Protein AF-S4NHV1-F1 (afdb_monomer_lite)

Structure (mmCIF, N/CA/C/O backbone):
data_AF-S4NHV1-F1
#
_entry.id   AF-S4NHV1-F1
#
loop_
_atom_site.group_PDB
_atom_site.id
_atom_site.type_symbol
_atom_site.label_atom_id
_atom_site.label_alt_id
_atom_site.label_comp_id
_atom_site.label_asym_id
_atom_site.label_entity_id
_atom_site.label_seq_id
_atom_site.pdbx_PDB_ins_code
_atom_site.Cartn_x
_atom_site.Cartn_y
_atom_site.Cartn_z
_atom_site.occupancy
_atom_site.B_iso_or_equiv
_atom_site.auth_seq_id
_atom_site.auth_comp_id
_atom_site.auth_asym_id
_atom_site.auth_atom_id
_atom_site.pdbx_PDB_model_num
ATOM 1 N N . MET A 1 1 ? -48.248 -57.411 -3.145 1.00 38.28 1 MET A N 1
ATOM 2 C CA . MET A 1 1 ? -47.298 -58.176 -3.976 1.00 38.28 1 MET A CA 1
ATOM 3 C C . MET A 1 1 ? -46.089 -57.292 -4.211 1.00 38.28 1 MET A C 1
ATOM 5 O O . MET A 1 1 ? -46.263 -56.145 -4.596 1.00 38.28 1 MET A O 1
ATOM 9 N N . ASN A 1 2 ? -44.922 -57.820 -3.848 1.00 31.72 2 ASN A N 1
ATOM 10 C CA . ASN A 1 2 ? -43.577 -57.242 -3.979 1.00 31.72 2 ASN A CA 1
ATOM 11 C C . ASN A 1 2 ? -43.285 -56.948 -5.474 1.00 31.72 2 ASN A C 1
ATOM 13 O O . ASN A 1 2 ? -43.922 -57.569 -6.317 1.00 31.72 2 ASN A O 1
ATOM 17 N N . THR A 1 3 ? -42.419 -56.013 -5.876 1.00 39.22 3 THR A N 1
ATOM 18 C CA . THR A 1 3 ? -40.962 -56.048 -5.656 1.00 39.22 3 THR A CA 1
ATOM 19 C C . THR A 1 3 ? -40.278 -54.693 -5.895 1.00 39.22 3 THR A C 1
ATOM 21 O O . THR A 1 3 ? -40.615 -53.934 -6.797 1.00 39.22 3 THR A O 1
ATOM 24 N N . VAL A 1 4 ? -39.263 -54.465 -5.062 1.00 40.69 4 VAL A N 1
ATOM 25 C CA . VAL A 1 4 ? -38.130 -53.530 -5.174 1.00 40.69 4 VAL A CA 1
ATOM 26 C C . VAL A 1 4 ? -37.226 -53.921 -6.359 1.00 40.69 4 VAL A C 1
ATOM 28 O O . VAL A 1 4 ? -37.230 -55.097 -6.709 1.00 40.69 4 VAL A O 1
ATOM 31 N N . ILE A 1 5 ? -36.441 -52.982 -6.922 1.00 43.72 5 ILE A N 1
ATOM 32 C CA . ILE A 1 5 ? -34.980 -53.104 -7.179 1.00 43.72 5 ILE A CA 1
ATOM 33 C C . ILE A 1 5 ? -34.392 -51.796 -7.769 1.00 43.72 5 ILE A C 1
ATOM 35 O O . ILE A 1 5 ? -34.873 -51.289 -8.775 1.00 43.72 5 ILE A O 1
ATOM 39 N N . GLU A 1 6 ? -33.355 -51.317 -7.060 1.00 35.84 6 GLU A N 1
ATOM 40 C CA . GLU A 1 6 ? -32.142 -50.547 -7.428 1.00 35.84 6 GLU A CA 1
ATOM 41 C C . GLU A 1 6 ? -32.253 -49.275 -8.296 1.00 35.84 6 GLU A C 1
ATOM 43 O O . GLU A 1 6 ? -32.872 -49.238 -9.343 1.00 35.84 6 GLU A O 1
ATOM 48 N N . GLY A 1 7 ? -31.632 -48.145 -7.955 1.00 34.38 7 GLY A N 1
ATOM 49 C CA . GLY A 1 7 ? -30.387 -47.965 -7.214 1.00 34.38 7 GLY A CA 1
ATOM 50 C C . GLY A 1 7 ? -29.330 -47.387 -8.154 1.00 34.38 7 GLY A C 1
ATOM 51 O O . GLY A 1 7 ? -28.473 -48.118 -8.627 1.00 34.38 7 GLY A O 1
ATOM 52 N N . ASN A 1 8 ? -29.373 -46.075 -8.417 1.00 37.31 8 ASN A N 1
ATOM 53 C CA . ASN A 1 8 ? -28.298 -45.395 -9.142 1.00 37.31 8 ASN A CA 1
ATOM 54 C C . ASN A 1 8 ? -27.535 -44.465 -8.189 1.00 37.31 8 ASN A C 1
ATOM 56 O O . ASN A 1 8 ? -27.951 -43.341 -7.909 1.00 37.31 8 ASN A O 1
ATOM 60 N N . LYS A 1 9 ? -26.418 -44.973 -7.659 1.00 45.44 9 LYS A N 1
ATOM 61 C CA . LYS A 1 9 ? -25.354 -44.166 -7.054 1.00 45.44 9 LYS A CA 1
ATOM 62 C C . LYS A 1 9 ? -24.532 -43.577 -8.195 1.00 45.44 9 LYS A C 1
ATOM 64 O O . LYS A 1 9 ? -23.924 -44.327 -8.950 1.00 45.44 9 LYS A O 1
ATOM 69 N N . GLY A 1 10 ? -24.472 -42.255 -8.296 1.00 35.47 10 GLY A N 1
ATOM 70 C CA . GLY A 1 10 ? -23.679 -41.606 -9.332 1.00 35.47 10 GLY A CA 1
ATOM 71 C C . GLY A 1 10 ? -23.304 -40.180 -8.975 1.00 35.47 10 GLY A C 1
ATOM 72 O O . GLY A 1 10 ? -24.066 -39.262 -9.231 1.00 35.47 10 GLY A O 1
ATOM 73 N N . PHE A 1 11 ? -22.093 -40.049 -8.437 1.00 37.56 11 PHE A N 1
ATOM 74 C CA . PHE A 1 11 ? -21.229 -38.871 -8.494 1.00 37.56 11 PHE A CA 1
ATOM 75 C C . PHE A 1 11 ? -21.687 -37.612 -7.757 1.00 37.56 11 PHE A C 1
ATOM 77 O O . PHE A 1 11 ? -22.270 -36.680 -8.304 1.00 37.56 11 PHE A O 1
ATOM 84 N N . GLY A 1 12 ? -21.240 -37.547 -6.501 1.00 38.28 12 GLY A N 1
ATOM 85 C CA . GLY A 1 12 ? -20.911 -36.273 -5.893 1.00 38.28 12 GLY A CA 1
ATOM 86 C C . GLY A 1 12 ? -19.885 -35.542 -6.754 1.00 38.28 12 GLY A C 1
ATOM 87 O O . GLY A 1 12 ? -18.754 -35.993 -6.909 1.00 38.28 12 GLY A O 1
ATOM 88 N N . PHE A 1 13 ? -20.283 -34.384 -7.256 1.00 38.34 13 PHE A N 1
ATOM 89 C CA . PHE A 1 13 ? -19.369 -33.274 -7.422 1.00 38.34 13 PHE A CA 1
ATOM 90 C C . PHE A 1 13 ? -19.754 -32.268 -6.355 1.00 38.34 13 PHE A C 1
ATOM 92 O O . PHE A 1 13 ? -20.680 -31.473 -6.487 1.00 38.34 13 PHE A O 1
ATOM 99 N N . GLN A 1 14 ? -19.043 -32.378 -5.237 1.00 42.28 14 GLN A N 1
ATOM 100 C CA . GLN A 1 14 ? -18.826 -31.263 -4.344 1.00 42.28 14 GLN A CA 1
ATOM 101 C C . GLN A 1 14 ? -18.213 -30.169 -5.223 1.00 42.28 14 GLN A C 1
ATOM 103 O O . GLN A 1 14 ? -17.024 -30.219 -5.534 1.00 42.28 14 GLN A O 1
ATOM 108 N N . SER A 1 15 ? -19.033 -29.229 -5.704 1.00 39.81 15 SER A N 1
ATOM 109 C CA . SER A 1 15 ? -18.543 -27.974 -6.270 1.00 39.81 15 SER A CA 1
ATOM 110 C C . SER A 1 15 ? -17.906 -27.200 -5.126 1.00 39.81 15 SER A C 1
ATOM 112 O O . SER A 1 15 ? -18.496 -26.308 -4.522 1.00 39.81 15 SER A O 1
ATOM 114 N N . GLY A 1 16 ? -16.690 -27.619 -4.782 1.00 34.00 16 GLY A N 1
ATOM 115 C CA . GLY A 1 16 ? -15.742 -26.802 -4.070 1.00 34.00 16 GLY A CA 1
ATOM 116 C C . GLY A 1 16 ? -15.561 -25.524 -4.866 1.00 34.00 16 GLY A C 1
ATOM 117 O O . GLY A 1 16 ? -15.309 -25.578 -6.065 1.00 34.00 16 GLY A O 1
ATOM 118 N N . ALA A 1 17 ? -15.763 -24.405 -4.176 1.00 46.38 17 ALA A N 1
ATOM 119 C CA . ALA A 1 17 ? -15.097 -23.132 -4.397 1.00 46.38 17 ALA A CA 1
ATOM 120 C C . ALA A 1 17 ? -14.526 -22.942 -5.812 1.00 46.38 17 ALA A C 1
ATOM 122 O O . ALA A 1 17 ? -13.315 -23.004 -6.016 1.00 46.38 17 ALA A O 1
ATOM 123 N N . VAL A 1 18 ? -15.394 -22.677 -6.788 1.00 41.12 18 VAL A N 1
ATOM 124 C CA . VAL A 1 18 ? -14.951 -22.089 -8.048 1.00 41.12 18 VAL A CA 1
ATOM 125 C C . VAL A 1 18 ? -15.443 -20.655 -8.084 1.00 41.12 18 VAL A C 1
ATOM 127 O O . VAL A 1 18 ? -16.638 -20.389 -8.146 1.00 41.12 18 VAL A O 1
ATOM 130 N N . ALA A 1 19 ? -14.455 -19.766 -8.063 1.00 39.59 19 ALA A N 1
ATOM 131 C CA . ALA A 1 19 ? -14.526 -18.377 -8.479 1.00 39.59 19 ALA A CA 1
ATOM 132 C C . ALA A 1 19 ? -15.294 -17.412 -7.563 1.00 39.59 19 ALA A C 1
ATOM 134 O O . ALA A 1 19 ? -16.312 -16.847 -7.939 1.00 39.59 19 ALA A O 1
ATOM 135 N N . ASP A 1 20 ? -14.659 -17.052 -6.447 1.00 35.47 20 ASP A N 1
ATOM 136 C CA . ASP A 1 20 ? -14.517 -15.618 -6.164 1.00 35.47 20 ASP A CA 1
ATOM 137 C C . ASP A 1 20 ? -13.120 -15.154 -6.616 1.00 35.47 20 ASP A C 1
ATOM 139 O O . ASP A 1 20 ? -12.272 -14.701 -5.850 1.00 35.47 20 ASP A O 1
ATOM 143 N N . ALA A 1 21 ? -12.829 -15.405 -7.894 1.00 38.38 21 ALA A N 1
ATOM 144 C CA . ALA A 1 21 ? -11.579 -15.050 -8.560 1.00 38.38 21 ALA A CA 1
ATOM 145 C C . ALA A 1 21 ? -11.746 -13.733 -9.331 1.00 38.38 21 ALA A C 1
ATOM 147 O O . ALA A 1 21 ? -11.328 -13.599 -10.478 1.00 38.38 21 ALA A O 1
ATOM 148 N N . SER A 1 22 ? -12.401 -12.756 -8.704 1.00 47.62 22 SER A N 1
ATOM 149 C CA . SER A 1 22 ? -12.465 -11.368 -9.171 1.00 47.62 22 SER A CA 1
ATOM 150 C C . SER A 1 22 ? -12.645 -10.418 -7.986 1.00 47.62 22 SER A C 1
ATOM 152 O O . SER A 1 22 ? -13.433 -9.482 -8.044 1.00 47.62 22 SER A O 1
ATOM 154 N N . GLN A 1 23 ? -11.960 -10.656 -6.863 1.00 47.38 23 GLN A N 1
ATOM 155 C CA . GLN A 1 23 ? -12.071 -9.735 -5.735 1.00 47.38 23 GLN A CA 1
ATOM 156 C C . GLN A 1 23 ? -11.107 -8.566 -5.919 1.00 47.38 23 GLN A C 1
ATOM 158 O O . GLN A 1 23 ? -10.066 -8.503 -5.263 1.00 47.38 23 GLN A O 1
ATOM 163 N N . ASP A 1 24 ? -11.492 -7.607 -6.761 1.00 53.47 24 ASP A N 1
ATOM 164 C CA . ASP A 1 24 ? -11.094 -6.215 -6.563 1.00 53.47 24 ASP A CA 1
ATOM 165 C C . ASP A 1 24 ? -11.592 -5.799 -5.171 1.00 53.47 24 ASP A C 1
ATOM 167 O O . ASP A 1 24 ? -12.705 -5.304 -4.981 1.00 53.47 24 ASP A O 1
ATOM 171 N N . LYS A 1 25 ? -10.792 -6.095 -4.139 1.00 75.06 25 LYS A N 1
ATOM 172 C CA . LYS A 1 25 ? -11.117 -5.730 -2.761 1.00 75.06 25 LYS A CA 1
ATOM 173 C C . LYS A 1 25 ? -10.853 -4.248 -2.618 1.00 75.06 25 LYS A C 1
ATOM 175 O O . LYS A 1 25 ? -9.715 -3.807 -2.460 1.00 75.06 25 LYS A O 1
ATOM 180 N N . LEU A 1 26 ? -11.936 -3.497 -2.703 1.00 89.06 26 LEU A N 1
ATOM 181 C CA . LEU A 1 26 ? -11.971 -2.070 -2.467 1.00 89.06 26 LEU A CA 1
ATOM 182 C C . LEU A 1 26 ? -12.196 -1.841 -0.970 1.00 89.06 26 LEU A C 1
ATOM 184 O O . LEU A 1 26 ? -13.226 -2.221 -0.416 1.00 89.06 26 LEU A O 1
ATOM 188 N N . TYR A 1 27 ? -11.230 -1.218 -0.309 1.00 93.38 27 TYR A N 1
ATOM 189 C CA . TYR A 1 27 ? -11.288 -0.903 1.114 1.00 93.38 27 TYR A CA 1
ATOM 190 C C . TYR A 1 27 ? -11.535 0.585 1.318 1.00 93.38 27 TYR A C 1
ATOM 192 O O . TYR A 1 27 ? -10.907 1.417 0.668 1.00 93.38 27 TYR A O 1
ATOM 200 N N . ARG A 1 28 ? -12.415 0.946 2.250 1.00 93.62 28 ARG A N 1
ATOM 201 C CA . ARG A 1 28 ? -12.617 2.345 2.643 1.00 93.62 28 ARG A CA 1
ATOM 202 C C . ARG A 1 28 ? -11.715 2.675 3.824 1.00 93.62 28 ARG A C 1
ATOM 204 O O . ARG A 1 28 ? -11.835 2.059 4.877 1.00 93.62 28 ARG A O 1
ATOM 211 N N . VAL A 1 29 ? -10.812 3.634 3.640 1.00 95.06 29 VAL A N 1
ATOM 212 C CA . VAL A 1 29 ? -9.842 4.069 4.658 1.00 95.06 29 VAL A CA 1
ATOM 213 C C . VAL A 1 29 ? -9.632 5.582 4.579 1.00 95.06 29 VAL A C 1
ATOM 215 O O . VAL A 1 29 ? -9.996 6.227 3.599 1.00 95.06 29 VAL A O 1
ATOM 218 N N . GLN A 1 30 ? -9.028 6.167 5.606 1.00 94.69 30 GLN A N 1
ATOM 219 C CA . GLN A 1 30 ? -8.617 7.567 5.626 1.00 94.69 30 GLN A CA 1
ATOM 220 C C . GLN A 1 30 ? -7.147 7.662 5.219 1.00 94.69 30 GLN A C 1
ATOM 222 O O . GLN A 1 30 ? -6.285 7.112 5.898 1.00 94.69 30 GLN A O 1
ATOM 227 N N . LEU A 1 31 ? -6.835 8.389 4.148 1.00 94.25 31 LEU A N 1
ATOM 228 C CA . LEU A 1 31 ? -5.462 8.780 3.840 1.00 94.25 31 LEU A CA 1
ATOM 229 C C . LEU A 1 31 ? -5.040 9.901 4.796 1.00 94.25 31 LEU A C 1
ATOM 231 O O . LEU A 1 31 ? -5.665 10.967 4.836 1.00 94.25 31 LEU A O 1
ATOM 235 N N . LEU A 1 32 ? -3.980 9.652 5.562 1.00 94.25 32 LEU A N 1
ATOM 236 C CA . LEU A 1 32 ? -3.461 10.591 6.546 1.00 94.25 32 LEU A CA 1
ATOM 237 C C . LEU A 1 32 ? -2.509 11.595 5.896 1.00 94.25 32 LEU A C 1
ATOM 239 O O . LEU A 1 32 ? -1.608 11.237 5.130 1.00 94.25 32 LEU A O 1
ATOM 243 N N . HIS A 1 33 ? -2.676 12.868 6.246 1.00 88.44 33 HIS A N 1
ATOM 244 C CA . HIS A 1 33 ? -1.798 13.946 5.804 1.00 88.44 33 HIS A CA 1
ATOM 245 C C . HIS A 1 33 ? -1.146 14.637 6.998 1.00 88.44 33 HIS A C 1
ATOM 247 O O . HIS A 1 33 ? -1.748 14.798 8.050 1.00 88.44 33 HIS A O 1
ATOM 253 N N . LYS A 1 34 ? 0.103 15.082 6.828 1.00 83.31 34 LYS A N 1
ATOM 254 C CA . LYS A 1 34 ? 0.854 15.736 7.912 1.00 83.31 34 LYS A CA 1
ATOM 255 C C . LYS A 1 34 ? 0.380 17.156 8.224 1.00 83.31 34 LYS A C 1
ATOM 257 O O . LYS A 1 34 ? 0.491 17.589 9.359 1.00 83.31 34 LYS A O 1
ATOM 262 N N . VAL A 1 35 ? -0.061 17.888 7.200 1.00 79.38 35 VAL A N 1
ATOM 263 C CA . VAL A 1 35 ? -0.281 19.348 7.268 1.00 79.38 35 VAL A CA 1
ATOM 264 C C . VAL A 1 35 ? -1.732 19.730 6.961 1.00 79.38 35 VAL A C 1
ATOM 266 O O . VAL A 1 35 ? -2.153 20.844 7.239 1.00 79.38 35 VAL A O 1
ATOM 269 N N . ARG A 1 36 ? -2.523 18.815 6.393 1.00 81.56 36 ARG A N 1
ATOM 270 C CA . ARG A 1 36 ? -3.906 19.083 5.976 1.00 81.56 36 ARG A CA 1
ATOM 271 C C . ARG A 1 36 ? -4.861 18.032 6.516 1.00 81.56 36 ARG A C 1
ATOM 273 O O . ARG A 1 36 ? -4.426 16.991 6.997 1.00 81.56 36 ARG A O 1
ATOM 280 N N . ALA A 1 37 ? -6.156 18.298 6.370 1.00 86.31 37 ALA A N 1
ATOM 281 C CA . ALA A 1 37 ? -7.195 17.342 6.714 1.00 86.31 37 ALA A CA 1
ATOM 282 C C . ALA A 1 37 ? -6.998 16.003 5.982 1.00 86.31 37 ALA A C 1
ATOM 284 O O . ALA A 1 37 ? -6.634 15.957 4.796 1.00 86.31 37 ALA A O 1
ATOM 285 N N . ASN A 1 38 ? -7.270 14.923 6.712 1.00 91.31 38 ASN A N 1
ATOM 286 C CA . ASN A 1 38 ? -7.265 13.561 6.196 1.00 91.31 38 ASN A CA 1
ATOM 287 C C . ASN A 1 38 ? -8.346 13.403 5.128 1.00 91.31 38 ASN A C 1
ATOM 289 O O . ASN A 1 38 ? -9.403 14.031 5.195 1.00 91.31 38 ASN A O 1
ATOM 293 N N . THR A 1 39 ? -8.078 12.577 4.124 1.00 90.81 39 THR A N 1
ATOM 294 C CA . THR A 1 39 ? -8.985 12.402 2.986 1.00 90.81 39 THR A CA 1
ATOM 295 C C . THR A 1 39 ? -9.582 10.999 3.020 1.00 90.81 39 THR A C 1
ATOM 297 O O . THR A 1 39 ? -8.809 10.043 3.044 1.00 90.81 39 THR A O 1
ATOM 300 N N . PRO A 1 40 ? -10.918 10.837 3.008 1.00 92.69 40 PRO A N 1
ATOM 301 C CA . PRO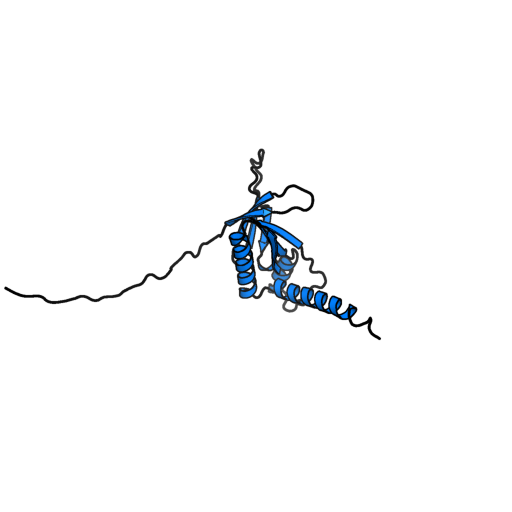 A 1 40 ? -11.521 9.526 2.810 1.00 92.69 40 PRO A CA 1
ATOM 302 C C . PRO A 1 40 ? -11.173 9.019 1.416 1.00 92.69 40 PRO A C 1
ATOM 304 O O . PRO A 1 40 ? -11.344 9.734 0.426 1.00 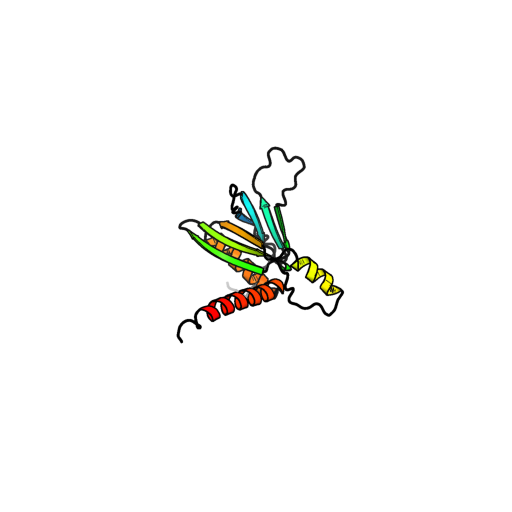92.69 40 PRO A O 1
ATOM 307 N N . VAL A 1 41 ? -10.670 7.793 1.339 1.00 92.62 41 VAL A N 1
ATOM 308 C CA . VAL A 1 41 ? -10.265 7.153 0.091 1.00 92.62 41 VAL A CA 1
ATOM 309 C C . VAL A 1 41 ? -10.816 5.735 0.001 1.00 92.62 41 VAL A C 1
ATOM 311 O O . VAL A 1 41 ? -11.076 5.063 1.000 1.00 92.62 41 VAL A O 1
ATOM 314 N N . GLN A 1 42 ? -10.961 5.280 -1.232 1.00 93.12 42 GLN A N 1
ATOM 315 C CA . GLN A 1 42 ? -11.136 3.893 -1.594 1.00 93.12 42 GLN A CA 1
ATOM 316 C C . GLN A 1 42 ? -9.789 3.349 -2.074 1.00 93.12 42 GLN A C 1
ATOM 318 O O . GLN A 1 42 ? -9.178 3.901 -2.989 1.00 93.12 42 GLN A O 1
ATOM 323 N N . LEU A 1 43 ? -9.319 2.296 -1.419 1.00 94.12 43 LEU A N 1
ATOM 324 C CA . LEU A 1 43 ? -8.057 1.619 -1.674 1.00 94.12 43 LEU A CA 1
ATOM 325 C C . LEU A 1 43 ? -8.345 0.290 -2.375 1.00 94.12 43 LEU A C 1
ATOM 327 O O . LEU A 1 43 ? -8.881 -0.624 -1.753 1.00 94.12 43 LEU A O 1
ATOM 331 N N . GLY A 1 44 ? -8.004 0.189 -3.655 1.00 93.12 44 GLY A N 1
ATOM 332 C CA . GLY A 1 44 ? -8.036 -1.058 -4.414 1.00 93.12 44 GLY A CA 1
ATOM 333 C C . GLY A 1 44 ? -6.685 -1.757 -4.353 1.00 93.12 44 GLY A C 1
ATOM 334 O O . GLY A 1 44 ? -5.647 -1.117 -4.526 1.00 93.12 44 GLY A O 1
ATOM 335 N N . ILE A 1 45 ? -6.686 -3.061 -4.085 1.00 92.81 45 ILE A N 1
ATOM 336 C CA . ILE A 1 45 ? -5.466 -3.875 -4.058 1.00 92.81 45 ILE A CA 1
ATOM 337 C C . ILE A 1 45 ? -5.676 -5.081 -4.959 1.00 92.81 45 ILE A C 1
ATOM 339 O O . ILE A 1 45 ? -6.512 -5.935 -4.669 1.00 92.81 45 ILE A O 1
ATOM 343 N N . THR A 1 46 ? -4.867 -5.159 -6.008 1.00 90.31 46 THR A N 1
ATOM 344 C CA . THR A 1 46 ? -4.774 -6.309 -6.907 1.00 90.31 46 THR A CA 1
ATOM 345 C C . THR A 1 46 ? -3.388 -6.941 -6.786 1.00 90.31 46 THR A C 1
ATOM 347 O O . THR A 1 46 ? -2.520 -6.449 -6.057 1.00 90.31 46 THR A O 1
ATOM 350 N N . LEU A 1 47 ? -3.153 -8.042 -7.503 1.00 89.06 47 LEU A N 1
ATOM 351 C CA . LEU A 1 47 ? -1.823 -8.652 -7.565 1.00 89.06 47 LEU A CA 1
ATOM 352 C C . LEU A 1 47 ? -0.790 -7.722 -8.207 1.00 89.06 47 LEU A C 1
ATOM 354 O O . LEU A 1 47 ? 0.386 -7.783 -7.844 1.00 89.06 47 LEU A O 1
ATOM 358 N N . ASP A 1 48 ? -1.218 -6.874 -9.144 1.00 88.69 48 ASP A N 1
ATOM 359 C CA . ASP A 1 48 ? -0.343 -6.036 -9.964 1.00 88.69 48 ASP A CA 1
ATOM 360 C C . ASP A 1 48 ? -0.287 -4.587 -9.515 1.00 88.69 48 ASP A C 1
ATOM 362 O O . ASP A 1 48 ? 0.716 -3.918 -9.760 1.00 88.69 48 ASP A O 1
ATOM 366 N N . THR A 1 49 ? -1.330 -4.087 -8.857 1.00 90.62 49 THR A N 1
ATOM 367 C CA . THR A 1 49 ? -1.467 -2.662 -8.570 1.00 90.62 49 THR A CA 1
ATOM 368 C C . THR A 1 49 ? -2.098 -2.377 -7.214 1.00 90.62 49 THR A C 1
ATOM 370 O O . THR A 1 49 ? -2.899 -3.141 -6.677 1.00 90.62 49 THR A O 1
ATOM 373 N N . ILE A 1 50 ? -1.736 -1.218 -6.670 1.00 92.81 50 ILE A N 1
ATOM 374 C CA . ILE A 1 50 ? -2.441 -0.556 -5.577 1.00 92.81 50 ILE A CA 1
ATOM 375 C C . ILE A 1 50 ? -3.006 0.752 -6.125 1.00 92.81 50 ILE A C 1
ATOM 377 O O . ILE A 1 50 ? -2.255 1.608 -6.602 1.00 92.81 50 ILE A O 1
ATOM 381 N N . GLU A 1 51 ? -4.321 0.912 -6.048 1.00 92.12 51 GLU A N 1
ATOM 382 C CA . GLU A 1 51 ? -5.040 2.100 -6.498 1.00 92.12 51 GLU A CA 1
ATOM 383 C C . GLU A 1 51 ? -5.646 2.850 -5.312 1.00 92.12 51 GLU A C 1
ATOM 385 O O . GLU A 1 51 ? -6.231 2.250 -4.413 1.00 92.12 51 GLU A O 1
ATOM 390 N N . VAL A 1 52 ? -5.534 4.179 -5.320 1.00 91.94 52 VAL A N 1
ATOM 391 C CA . VAL A 1 52 ? -6.140 5.057 -4.316 1.00 91.94 52 VAL A CA 1
ATOM 392 C C . VAL A 1 52 ? -7.028 6.080 -5.013 1.00 91.94 52 VAL A C 1
ATOM 394 O O . VAL A 1 52 ? -6.546 6.924 -5.773 1.00 91.94 52 VAL A O 1
ATOM 397 N N . VAL A 1 53 ? -8.324 6.035 -4.715 1.00 89.25 53 VAL A N 1
ATOM 398 C CA . VAL A 1 53 ? -9.346 6.939 -5.258 1.00 89.25 53 VAL A CA 1
ATOM 399 C C . VAL A 1 53 ? -9.929 7.767 -4.114 1.00 89.25 53 VAL A C 1
ATOM 401 O O . VAL A 1 53 ? -10.342 7.191 -3.111 1.00 89.25 53 VAL A O 1
ATOM 404 N N . PRO A 1 54 ? -9.980 9.105 -4.190 1.00 89.25 54 PRO A N 1
ATOM 405 C CA . PRO A 1 54 ? -10.545 9.911 -3.124 1.00 89.25 54 PRO A CA 1
ATOM 406 C C . PRO A 1 54 ? -12.076 9.883 -3.195 1.00 89.25 54 PRO A C 1
ATOM 408 O O . PRO A 1 54 ? -12.662 9.955 -4.270 1.00 89.25 54 PRO A O 1
ATOM 411 N N . LEU A 1 55 ? -12.730 9.809 -2.037 1.00 85.88 55 LEU A N 1
ATOM 412 C CA . LEU A 1 55 ? -14.192 9.743 -1.916 1.00 85.88 55 LEU A CA 1
ATOM 413 C C . LEU A 1 55 ? -14.849 11.122 -1.750 1.00 85.88 55 LEU A C 1
ATOM 415 O O . LEU A 1 55 ? -16.051 11.211 -1.514 1.00 85.88 55 LEU A O 1
ATOM 419 N N . VAL A 1 56 ? -14.078 12.208 -1.842 1.00 76.25 56 VAL A N 1
ATOM 420 C CA . VAL A 1 56 ? -14.626 13.562 -1.719 1.00 76.25 56 VAL A CA 1
ATOM 421 C C . VAL A 1 56 ? -15.390 13.954 -2.992 1.00 76.25 56 VAL A C 1
ATOM 423 O O . VAL A 1 56 ? -14.819 13.891 -4.083 1.00 76.25 56 VAL A O 1
ATOM 426 N N . PRO A 1 57 ? -16.658 14.396 -2.884 1.00 60.72 57 PRO A N 1
ATOM 427 C CA . PRO A 1 57 ? -17.407 14.893 -4.026 1.00 60.72 57 PRO A CA 1
ATOM 428 C C . PRO A 1 57 ? -16.777 16.210 -4.472 1.00 60.72 57 PRO A C 1
ATOM 430 O O . PRO A 1 57 ? -16.874 17.236 -3.795 1.00 60.72 57 PRO A O 1
ATOM 433 N N . ASN A 1 58 ? -16.086 16.183 -5.606 1.00 58.41 58 ASN A N 1
ATOM 434 C CA . ASN A 1 58 ? -15.543 17.391 -6.198 1.00 58.41 58 ASN A CA 1
ATOM 435 C C . ASN A 1 58 ? -16.717 18.200 -6.775 1.00 58.41 58 ASN A C 1
ATOM 437 O O . ASN A 1 58 ? -17.190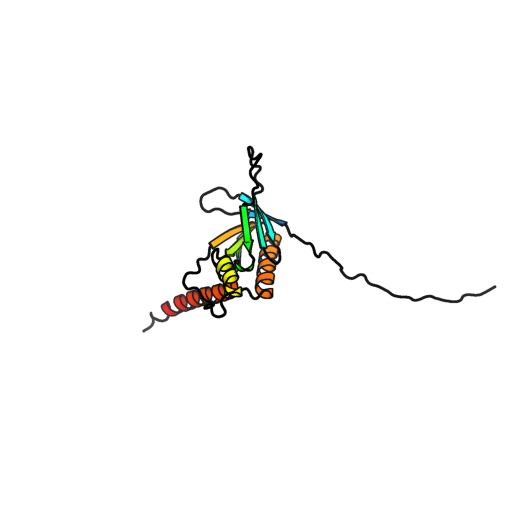 17.919 -7.873 1.00 58.41 58 ASN A O 1
ATOM 441 N N . LYS A 1 59 ? -17.218 19.174 -5.999 1.00 54.94 59 LYS A N 1
ATOM 442 C CA . LYS A 1 59 ? -18.429 19.966 -6.298 1.00 54.94 59 LYS A CA 1
ATOM 443 C C . LYS A 1 59 ? -18.373 20.753 -7.624 1.00 54.94 59 LYS A C 1
ATOM 445 O O . LYS A 1 59 ? -19.391 21.307 -8.017 1.00 54.94 59 LYS A O 1
ATOM 450 N N . HIS A 1 60 ? -17.239 20.769 -8.331 1.00 56.72 60 HIS A N 1
ATOM 451 C CA . HIS A 1 60 ? -17.080 21.429 -9.635 1.00 56.72 60 HIS A CA 1
ATOM 452 C C . HIS A 1 60 ? -16.440 20.552 -10.731 1.00 56.72 60 HIS A C 1
ATOM 454 O O . HIS A 1 60 ? -16.047 21.060 -11.780 1.00 56.72 60 HIS A O 1
ATOM 460 N N . ALA A 1 61 ? -16.327 19.234 -10.542 1.00 57.69 61 ALA A N 1
ATOM 461 C CA . ALA A 1 61 ? -15.639 18.367 -11.500 1.00 57.69 61 ALA A CA 1
ATOM 462 C C . ALA A 1 61 ? -16.565 17.737 -12.541 1.00 57.69 61 ALA A C 1
ATOM 464 O O . ALA A 1 61 ? -16.815 16.536 -12.510 1.00 57.69 61 ALA A O 1
ATOM 465 N N . PHE A 1 62 ? -16.982 18.516 -13.534 1.00 54.56 62 PHE A N 1
ATOM 466 C CA . PHE A 1 62 ? -17.546 17.927 -14.752 1.00 54.56 62 PHE A CA 1
ATOM 467 C C . PHE A 1 62 ? -16.472 17.257 -15.636 1.00 54.56 62 PHE A C 1
ATOM 469 O O . PHE A 1 62 ? -16.819 16.476 -16.511 1.00 54.56 62 PHE A O 1
ATOM 476 N N . TRP A 1 63 ? -15.173 17.488 -15.378 1.00 53.31 63 TRP A N 1
ATOM 477 C CA . TRP A 1 63 ? -14.064 16.904 -16.157 1.00 53.31 63 TRP A CA 1
ATOM 478 C C . TRP A 1 63 ? -12.895 16.318 -15.344 1.00 53.31 63 TRP A C 1
ATOM 480 O O . TRP A 1 63 ? -11.908 15.871 -15.928 1.00 53.31 63 TRP A O 1
ATOM 490 N N . ALA A 1 64 ? -12.964 16.274 -14.009 1.00 53.72 64 ALA A N 1
ATOM 491 C CA . ALA A 1 64 ? -11.853 15.740 -13.216 1.00 53.72 64 ALA A CA 1
ATOM 492 C C . ALA A 1 64 ? -12.080 14.257 -12.904 1.00 53.72 64 ALA A C 1
ATOM 494 O O . ALA A 1 64 ? -12.880 13.922 -12.035 1.00 53.72 64 ALA A O 1
ATOM 495 N N . ARG A 1 65 ? -11.352 13.361 -13.583 1.00 58.16 65 ARG A N 1
ATOM 496 C CA . ARG A 1 65 ? -11.233 11.964 -13.140 1.00 58.16 65 ARG A CA 1
ATOM 497 C C . ARG A 1 65 ? -10.375 11.937 -11.871 1.00 58.16 65 ARG A C 1
ATOM 499 O O . ARG A 1 65 ? -9.188 12.248 -11.965 1.00 58.16 65 ARG A O 1
ATOM 506 N N . PRO A 1 66 ? -10.897 11.577 -10.689 1.00 56.66 66 PRO A N 1
ATOM 507 C CA . PRO A 1 66 ? -10.100 11.629 -9.478 1.00 56.66 66 PRO A CA 1
ATOM 508 C C . PRO A 1 66 ? -9.335 10.309 -9.316 1.00 56.66 66 PRO A C 1
ATOM 510 O O . PRO A 1 66 ? -9.667 9.495 -8.464 1.00 56.66 66 PRO A O 1
ATOM 513 N N . LYS A 1 67 ? -8.306 10.067 -10.136 1.00 57.44 67 LYS A N 1
ATOM 514 C CA . LYS A 1 67 ? -7.356 8.976 -9.867 1.00 57.44 67 LYS A CA 1
ATOM 515 C C . LYS A 1 67 ? -6.281 9.548 -8.954 1.00 57.44 67 LYS A C 1
ATOM 517 O O . LYS A 1 67 ? -5.438 10.300 -9.432 1.00 57.44 67 LYS A O 1
ATOM 522 N N . TYR A 1 68 ? -6.365 9.310 -7.641 1.00 70.19 68 TYR A N 1
ATOM 523 C CA . TYR A 1 68 ? -5.448 9.994 -6.726 1.00 70.19 68 TYR A CA 1
ATOM 524 C C . TYR A 1 68 ? -4.038 9.429 -6.866 1.00 70.19 68 TYR A C 1
ATOM 526 O O . TYR A 1 68 ? -3.136 10.209 -7.131 1.00 70.19 68 TYR A O 1
ATOM 534 N N . PHE A 1 69 ? -3.845 8.105 -6.812 1.00 82.75 69 PHE A N 1
ATOM 535 C CA . PHE A 1 69 ? -2.558 7.469 -7.135 1.00 82.75 69 PHE A CA 1
ATOM 536 C C . PHE A 1 69 ? -2.750 6.031 -7.633 1.00 82.75 69 PHE A C 1
ATOM 538 O O . PHE A 1 69 ? -3.665 5.336 -7.195 1.00 82.75 69 PHE A O 1
ATOM 545 N N . LEU A 1 70 ? -1.859 5.579 -8.519 1.00 88.69 70 LEU A N 1
ATOM 546 C CA . LEU A 1 70 ? -1.750 4.187 -8.952 1.00 88.69 70 LEU A CA 1
ATOM 547 C C . LEU A 1 70 ? -0.290 3.754 -8.826 1.00 88.69 70 LEU A C 1
ATOM 549 O O . LEU A 1 70 ? 0.593 4.374 -9.419 1.00 88.69 70 LEU A O 1
ATOM 553 N N . HIS A 1 71 ? -0.042 2.697 -8.063 1.00 89.88 71 HIS A N 1
ATOM 554 C CA . HIS A 1 71 ? 1.284 2.119 -7.898 1.00 89.88 71 HIS A CA 1
ATOM 555 C C . HIS A 1 71 ? 1.303 0.696 -8.435 1.00 89.88 71 HIS A C 1
ATOM 557 O O . HIS A 1 71 ? 0.491 -0.130 -8.027 1.00 89.88 71 HIS A O 1
ATOM 563 N N . SER A 1 72 ? 2.264 0.398 -9.305 1.00 89.81 72 SER A N 1
ATOM 564 C CA . SER A 1 72 ? 2.637 -0.976 -9.639 1.00 89.81 72 SER A CA 1
ATOM 565 C C . SER A 1 72 ? 3.139 -1.680 -8.380 1.00 89.81 72 SER A C 1
ATOM 567 O O . SER A 1 72 ? 3.925 -1.111 -7.617 1.00 89.81 72 SER A O 1
ATOM 569 N N . MET A 1 73 ? 2.732 -2.926 -8.160 1.00 90.44 73 MET A N 1
ATOM 570 C CA . MET A 1 73 ? 3.173 -3.735 -7.024 1.00 90.44 73 MET A CA 1
ATOM 571 C C . MET A 1 73 ? 4.695 -3.957 -7.045 1.00 90.44 73 MET A C 1
ATOM 573 O O . MET A 1 73 ? 5.311 -4.140 -5.997 1.00 90.44 73 MET A O 1
ATOM 577 N N . ASN A 1 74 ? 5.338 -3.840 -8.216 1.00 87.94 74 ASN A N 1
ATOM 578 C CA . ASN A 1 74 ? 6.800 -3.863 -8.333 1.00 87.94 74 ASN A CA 1
ATOM 579 C C . ASN A 1 74 ? 7.462 -2.650 -7.667 1.00 87.94 74 ASN A C 1
ATOM 581 O O . ASN A 1 74 ? 8.599 -2.752 -7.223 1.00 87.94 74 ASN A O 1
ATOM 585 N N . SER A 1 75 ? 6.764 -1.516 -7.587 1.00 89.56 75 SER A N 1
ATOM 586 C CA . SER A 1 75 ? 7.240 -0.294 -6.929 1.00 89.56 75 SER A CA 1
ATOM 587 C C . SER A 1 75 ? 6.986 -0.288 -5.417 1.00 89.56 75 SER A C 1
ATOM 589 O O . SER A 1 75 ? 7.536 0.547 -4.697 1.00 89.56 75 SER A 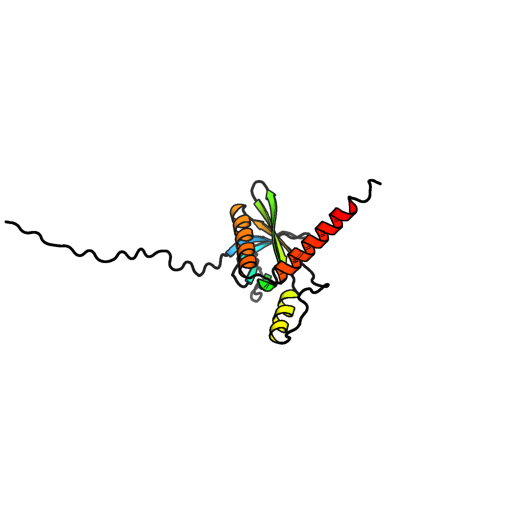O 1
ATOM 591 N N . VAL A 1 76 ? 6.156 -1.205 -4.912 1.00 92.75 76 VAL A N 1
ATOM 592 C CA . VAL A 1 76 ? 5.807 -1.300 -3.493 1.00 92.75 76 VAL A CA 1
ATOM 593 C C . VAL A 1 76 ? 6.863 -2.135 -2.768 1.00 92.75 76 VAL A C 1
ATOM 595 O O . VAL A 1 76 ? 7.219 -3.238 -3.175 1.00 92.75 76 VAL A O 1
ATOM 598 N N . ALA A 1 77 ? 7.372 -1.594 -1.666 1.00 92.25 77 ALA A N 1
ATOM 599 C CA . ALA A 1 77 ? 8.477 -2.172 -0.914 1.00 92.25 77 ALA A CA 1
ATOM 600 C C . ALA A 1 77 ? 8.014 -2.881 0.363 1.00 92.25 77 ALA A C 1
ATOM 602 O O . ALA A 1 77 ? 8.561 -3.918 0.745 1.00 92.25 77 ALA A O 1
ATOM 603 N N . TRP A 1 78 ? 7.037 -2.297 1.065 1.00 93.19 78 TRP A N 1
ATOM 604 C CA . TRP A 1 78 ? 6.632 -2.762 2.390 1.00 93.19 78 TRP A CA 1
ATOM 605 C C . TRP A 1 78 ? 5.242 -2.263 2.777 1.00 93.19 78 TRP A C 1
ATOM 607 O O . TRP A 1 78 ? 4.870 -1.141 2.431 1.00 93.19 78 TRP A O 1
ATOM 617 N N . CYS A 1 79 ? 4.521 -3.051 3.573 1.00 95.75 79 CYS A N 1
ATOM 618 C CA . CYS A 1 79 ? 3.309 -2.616 4.258 1.00 95.75 79 CYS A CA 1
ATOM 619 C C . CYS A 1 79 ? 3.368 -3.033 5.732 1.00 95.75 79 CYS A C 1
ATOM 621 O O . CYS A 1 79 ? 3.792 -4.147 6.036 1.00 95.75 79 CYS A O 1
ATOM 623 N N . GLN A 1 80 ? 3.007 -2.149 6.662 1.00 96.00 80 GLN A N 1
ATOM 624 C CA . GLN A 1 80 ? 3.037 -2.465 8.096 1.00 96.00 80 GLN A CA 1
ATOM 625 C C . GLN A 1 80 ? 2.019 -1.661 8.896 1.00 96.00 80 GLN A C 1
ATOM 627 O O . GLN A 1 80 ? 1.745 -0.508 8.565 1.00 96.00 80 GLN A O 1
ATOM 632 N N . ILE A 1 81 ? 1.551 -2.238 10.000 1.00 97.38 81 ILE A N 1
ATOM 633 C CA . ILE A 1 81 ? 0.837 -1.509 11.050 1.00 97.38 81 ILE A CA 1
ATOM 634 C C . ILE A 1 81 ? 1.826 -0.562 11.749 1.00 97.38 81 ILE A C 1
ATOM 636 O O . ILE A 1 81 ? 2.994 -0.900 11.955 1.00 97.38 81 ILE A O 1
ATOM 640 N N . LEU A 1 82 ? 1.382 0.661 12.037 1.00 95.62 82 LEU A N 1
ATOM 641 C CA . LEU A 1 82 ? 2.146 1.663 12.783 1.00 95.62 82 LEU A CA 1
ATOM 642 C C . LEU A 1 82 ? 1.645 1.807 14.215 1.00 95.62 82 LEU A C 1
ATOM 644 O O . LEU A 1 82 ? 2.454 1.906 15.130 1.00 95.62 82 LEU A O 1
ATOM 648 N N . GLU A 1 83 ? 0.328 1.877 14.381 1.00 94.31 83 GLU A N 1
ATOM 649 C CA . GLU A 1 83 ? -0.315 2.177 15.654 1.00 94.31 83 GLU A CA 1
ATOM 650 C C . GLU A 1 83 ? -1.706 1.548 15.670 1.00 94.31 83 GLU A C 1
ATOM 652 O O . GLU A 1 83 ? -2.456 1.679 14.702 1.00 94.31 83 GLU A O 1
ATOM 657 N N . GLU A 1 84 ? -2.063 0.913 16.779 1.00 94.31 84 GLU A N 1
ATOM 658 C CA . GLU A 1 84 ? -3.408 0.412 17.040 1.00 94.31 84 GLU A CA 1
ATOM 659 C C . GLU A 1 84 ? -4.023 1.266 18.149 1.00 94.31 84 GLU A C 1
ATOM 661 O O . GLU A 1 84 ? -3.553 1.269 19.285 1.00 94.31 84 GLU A O 1
ATOM 666 N N . LYS A 1 85 ? -5.050 2.042 17.803 1.00 90.06 85 LYS A N 1
ATOM 667 C CA . LYS A 1 85 ? -5.863 2.809 18.751 1.00 90.06 85 LYS A CA 1
ATOM 668 C C . LYS A 1 85 ? -7.118 2.014 19.089 1.00 90.06 85 LYS A C 1
ATOM 670 O O . LYS A 1 85 ? -7.480 1.078 18.384 1.00 90.06 85 LYS A O 1
ATOM 675 N N . SER A 1 86 ? -7.835 2.454 20.123 1.00 82.94 86 SER A N 1
ATOM 676 C CA . SER A 1 86 ? -9.020 1.754 20.639 1.00 82.94 86 SER A CA 1
ATOM 677 C C . SER A 1 86 ? -10.061 1.385 19.567 1.00 82.94 86 SER A C 1
ATOM 679 O O . SER A 1 86 ? -10.618 0.297 19.642 1.00 82.94 86 SER A O 1
ATOM 681 N N . SER A 1 87 ? -10.307 2.237 18.565 1.00 87.56 87 SER A N 1
ATOM 682 C CA . SER A 1 87 ? -11.308 1.980 17.513 1.00 87.56 87 SER A CA 1
ATOM 683 C C . SER A 1 87 ? -10.746 1.931 16.092 1.00 87.56 87 SER A C 1
ATOM 685 O O . SER A 1 87 ? -11.479 1.638 15.148 1.00 87.56 87 SER A O 1
ATOM 687 N N . LYS A 1 88 ? -9.462 2.248 15.904 1.00 93.00 88 LYS A N 1
ATOM 688 C CA . LYS A 1 88 ? -8.864 2.420 14.577 1.00 93.00 88 LYS A CA 1
ATOM 689 C C . LYS A 1 88 ? -7.406 2.022 14.568 1.00 93.00 88 LYS A C 1
ATOM 691 O O . LYS A 1 88 ? -6.698 2.188 15.552 1.00 93.00 88 LYS A O 1
ATOM 696 N N . THR A 1 89 ? -6.940 1.541 13.429 1.00 97.12 89 THR A N 1
ATOM 697 C CA . THR A 1 89 ? -5.552 1.139 13.230 1.00 97.12 89 THR A CA 1
ATOM 698 C C . THR A 1 89 ? -4.935 1.938 12.096 1.00 97.12 89 THR A C 1
ATOM 700 O O . THR A 1 89 ? -5.502 2.054 11.007 1.00 97.12 89 THR A O 1
ATOM 703 N N . THR A 1 90 ? -3.755 2.485 12.368 1.00 97.50 90 THR A N 1
ATOM 704 C CA . THR A 1 90 ? -2.930 3.181 11.391 1.00 97.50 90 THR A CA 1
ATOM 705 C C . THR A 1 90 ? -1.960 2.193 10.765 1.00 97.50 90 THR A C 1
ATOM 707 O O . THR A 1 90 ? -1.226 1.499 11.469 1.00 97.50 90 THR A O 1
ATOM 710 N N . PHE A 1 91 ? -1.884 2.171 9.442 1.00 97.75 91 PHE A N 1
ATOM 711 C CA . PHE A 1 91 ? -0.916 1.379 8.692 1.00 97.75 91 PHE A CA 1
ATOM 712 C C . PHE A 1 91 ? -0.206 2.232 7.641 1.00 97.75 91 PHE A C 1
ATOM 714 O O . PHE A 1 91 ? -0.630 3.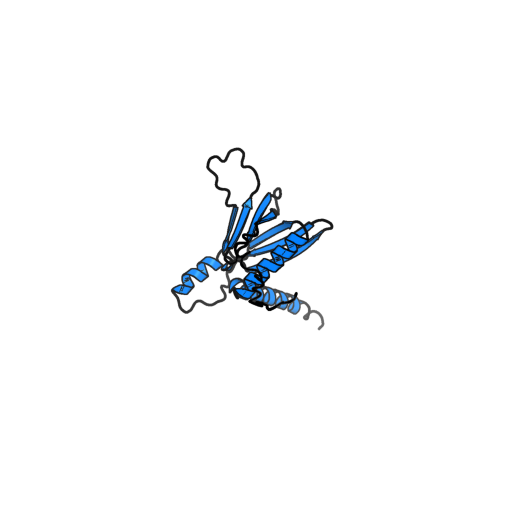335 7.302 1.00 97.75 91 PHE A O 1
ATOM 721 N N . ARG A 1 92 ? 0.919 1.731 7.137 1.00 97.00 92 ARG A N 1
ATOM 722 C CA . ARG A 1 92 ? 1.788 2.426 6.189 1.00 97.00 92 ARG A CA 1
ATOM 723 C C . ARG A 1 92 ? 2.109 1.548 5.004 1.00 97.00 92 ARG A C 1
ATOM 725 O O . ARG A 1 92 ? 2.569 0.423 5.185 1.00 97.00 92 ARG A O 1
ATOM 732 N N . ILE A 1 93 ? 1.996 2.123 3.814 1.00 95.75 93 ILE A N 1
ATOM 733 C CA . ILE A 1 93 ? 2.541 1.571 2.575 1.00 95.75 93 ILE A CA 1
ATOM 734 C C . ILE A 1 93 ? 3.801 2.357 2.208 1.00 95.75 93 ILE A C 1
ATOM 736 O O . ILE A 1 93 ? 3.807 3.591 2.191 1.00 95.75 93 ILE A O 1
ATOM 740 N N . VAL A 1 94 ? 4.885 1.635 1.937 1.00 94.00 94 VAL A N 1
ATOM 741 C CA . VAL A 1 94 ? 6.169 2.176 1.484 1.00 94.00 94 VAL A CA 1
ATOM 742 C C . VAL A 1 94 ? 6.372 1.786 0.029 1.00 94.00 94 VAL A C 1
ATOM 744 O O . VAL A 1 94 ? 6.255 0.611 -0.312 1.00 94.00 94 VAL A O 1
ATOM 747 N N . TYR A 1 95 ? 6.715 2.754 -0.813 1.00 92.38 95 TYR A N 1
ATOM 748 C CA . TYR A 1 95 ? 6.931 2.542 -2.243 1.00 92.38 95 TYR A CA 1
ATOM 749 C C . TYR A 1 95 ? 8.120 3.358 -2.750 1.00 92.38 95 TYR A C 1
ATOM 751 O O . TYR A 1 95 ? 8.512 4.351 -2.131 1.00 92.38 95 TYR A O 1
ATOM 759 N N . SER A 1 96 ? 8.689 2.949 -3.879 1.00 90.06 96 SER A N 1
ATOM 760 C CA . SER A 1 96 ? 9.727 3.682 -4.594 1.00 90.06 96 SER A CA 1
ATOM 761 C C . SER A 1 96 ? 9.230 4.090 -5.986 1.00 90.06 96 SER A C 1
ATOM 763 O O . SER A 1 96 ? 9.041 3.221 -6.836 1.00 90.06 96 SER A O 1
ATOM 765 N N . PRO A 1 97 ? 9.041 5.396 -6.260 1.00 81.62 97 PRO A N 1
ATOM 766 C CA . PRO A 1 97 ? 8.547 5.872 -7.557 1.00 81.62 97 PRO A CA 1
ATOM 767 C C . PRO A 1 97 ? 9.435 5.468 -8.741 1.00 81.62 97 PRO A C 1
ATOM 769 O O . PRO A 1 97 ? 8.948 5.277 -9.847 1.00 81.62 97 PRO A O 1
ATOM 772 N N . ASN A 1 98 ? 10.742 5.346 -8.506 1.00 77.00 98 ASN A N 1
ATOM 773 C CA . ASN A 1 98 ? 11.745 5.113 -9.542 1.00 77.00 98 ASN A CA 1
ATOM 774 C C . ASN A 1 98 ? 11.982 3.623 -9.825 1.00 77.00 98 ASN A C 1
ATOM 776 O O . ASN A 1 98 ? 12.675 3.288 -10.782 1.00 77.00 98 ASN A O 1
ATOM 780 N N . HIS A 1 99 ? 11.426 2.725 -9.008 1.00 73.69 99 HIS A N 1
ATOM 781 C CA . HIS A 1 99 ? 11.678 1.293 -9.150 1.00 73.69 99 HIS A CA 1
ATOM 782 C C . HIS A 1 99 ? 10.901 0.670 -10.323 1.00 73.69 99 HIS A C 1
ATOM 784 O O . HIS A 1 99 ? 11.357 -0.309 -10.907 1.00 73.69 99 HIS A O 1
ATOM 790 N N . ASP A 1 100 ? 9.754 1.238 -10.708 1.00 66.75 100 ASP A N 1
ATOM 791 C CA . ASP A 1 100 ? 8.985 0.736 -11.858 1.00 66.75 100 ASP A CA 1
ATOM 792 C C . ASP A 1 100 ? 9.750 0.968 -13.176 1.00 66.75 100 ASP A C 1
ATOM 794 O O . ASP A 1 100 ? 9.927 0.042 -13.963 1.00 66.75 100 ASP A O 1
ATOM 798 N N . ALA A 1 101 ? 10.333 2.164 -13.340 1.00 59.53 101 ALA A N 1
ATOM 799 C CA . ALA A 1 101 ? 11.141 2.539 -14.505 1.00 59.53 101 ALA A CA 1
ATOM 800 C C . ALA A 1 101 ? 12.399 1.663 -14.677 1.00 59.53 101 ALA A C 1
ATOM 802 O O . ALA A 1 101 ? 12.709 1.218 -15.782 1.00 59.53 101 ALA A O 1
ATOM 803 N N . ALA A 1 102 ? 13.088 1.350 -13.575 1.00 56.12 102 ALA A N 1
ATOM 804 C CA . ALA A 1 102 ? 14.282 0.504 -13.595 1.00 56.12 102 ALA A CA 1
ATOM 805 C C . ALA A 1 102 ? 13.984 -0.962 -13.969 1.00 56.12 102 ALA A C 1
ATOM 807 O O . ALA A 1 102 ? 14.868 -1.672 -14.449 1.00 56.12 102 ALA A O 1
ATOM 808 N N . PHE A 1 103 ? 12.751 -1.437 -13.753 1.00 55.38 103 PHE A N 1
ATOM 809 C CA . PHE A 1 103 ? 12.347 -2.787 -14.147 1.00 55.38 103 PHE A CA 1
ATOM 810 C C . PHE A 1 103 ? 11.974 -2.860 -15.635 1.00 55.38 103 PHE A C 1
ATOM 812 O O . PHE A 1 103 ? 12.249 -3.873 -16.273 1.00 55.38 103 PHE A O 1
ATOM 819 N N . SER A 1 104 ? 11.410 -1.794 -16.212 1.00 54.84 104 SER A N 1
ATOM 820 C CA . SER A 1 104 ? 11.123 -1.718 -17.654 1.00 54.84 104 SER A CA 1
ATOM 821 C C . SER A 1 104 ? 12.388 -1.735 -18.525 1.00 54.84 104 SER A C 1
ATOM 823 O O . SER A 1 104 ? 12.410 -2.448 -19.525 1.00 54.84 104 SER A O 1
ATOM 825 N N . ASP A 1 105 ? 13.473 -1.070 -18.110 1.00 52.00 105 ASP A N 1
ATOM 826 C CA . ASP A 1 105 ? 14.771 -1.130 -18.816 1.00 52.00 105 ASP A CA 1
ATOM 827 C C . ASP A 1 105 ? 15.445 -2.514 -18.727 1.00 52.00 105 ASP A C 1
ATOM 829 O O . ASP A 1 105 ? 16.316 -2.875 -19.523 1.00 52.00 105 ASP A O 1
ATOM 833 N N . ARG A 1 106 ? 15.011 -3.338 -17.770 1.00 54.38 106 ARG A N 1
ATOM 834 C CA . ARG A 1 106 ? 15.583 -4.653 -17.461 1.00 54.38 106 ARG A CA 1
ATOM 835 C C . ARG A 1 106 ? 15.288 -5.716 -18.518 1.00 54.38 106 ARG A C 1
ATOM 837 O O . ARG A 1 106 ? 16.042 -6.678 -18.618 1.00 54.38 106 ARG A O 1
ATOM 844 N N . ASN A 1 107 ? 14.226 -5.541 -19.308 1.00 54.06 107 ASN A N 1
ATOM 845 C CA . ASN A 1 107 ? 13.918 -6.442 -20.423 1.00 54.06 107 ASN A CA 1
ATOM 846 C C . ASN A 1 107 ? 14.850 -6.221 -21.631 1.00 54.06 107 ASN A C 1
ATOM 848 O O . ASN A 1 107 ? 14.850 -7.038 -22.546 1.00 54.06 107 ASN A O 1
ATOM 852 N N . ASN A 1 108 ? 15.640 -5.137 -21.633 1.00 55.47 108 ASN A N 1
ATOM 853 C CA . ASN A 1 108 ? 16.520 -4.759 -22.741 1.00 55.47 108 ASN A CA 1
ATOM 854 C C . ASN A 1 108 ? 18.022 -4.793 -22.379 1.00 55.47 108 ASN A C 1
ATOM 856 O O . ASN A 1 108 ? 18.866 -4.884 -23.264 1.00 55.47 108 ASN A O 1
ATOM 860 N N . ALA A 1 109 ? 18.394 -4.765 -21.093 1.00 49.16 109 ALA A N 1
ATOM 861 C CA . ALA A 1 109 ? 19.799 -4.749 -20.674 1.00 49.16 109 ALA A CA 1
ATOM 862 C C . ALA A 1 109 ? 20.111 -5.839 -19.635 1.00 49.16 109 ALA A C 1
ATOM 864 O O . ALA A 1 109 ? 19.804 -5.719 -18.449 1.00 49.16 109 ALA A O 1
ATOM 865 N N . GLY A 1 110 ? 20.784 -6.902 -20.085 1.00 48.59 110 GLY A N 1
ATOM 866 C CA . GLY A 1 110 ? 21.146 -8.093 -19.308 1.00 48.59 110 GLY A CA 1
ATOM 867 C C . GLY A 1 110 ? 22.193 -7.913 -18.198 1.00 48.59 110 GLY A C 1
ATOM 868 O O . GLY A 1 110 ? 22.826 -8.895 -17.824 1.00 48.59 110 GLY A O 1
ATOM 869 N N . ASN A 1 111 ? 22.416 -6.709 -17.658 1.00 51.41 111 ASN A N 1
ATOM 870 C CA . ASN A 1 111 ? 23.361 -6.514 -16.550 1.00 51.41 111 ASN A CA 1
ATOM 871 C C . ASN A 1 111 ? 23.134 -5.202 -15.774 1.00 51.41 111 ASN A C 1
ATOM 873 O O . ASN A 1 111 ? 23.991 -4.320 -15.750 1.00 51.41 111 ASN A O 1
ATOM 877 N N . VAL A 1 112 ? 21.963 -5.035 -15.151 1.00 55.41 112 VAL A N 1
ATOM 878 C CA . VAL A 1 112 ? 21.717 -3.893 -14.252 1.00 55.41 112 VAL A CA 1
ATOM 879 C C . VAL A 1 112 ? 21.885 -4.340 -12.803 1.00 55.41 112 VAL A C 1
ATOM 881 O O . VAL A 1 112 ? 21.191 -5.241 -12.326 1.00 55.41 112 VAL A O 1
ATOM 884 N N . ASN A 1 113 ? 22.830 -3.701 -12.112 1.00 51.41 113 ASN A N 1
ATOM 885 C CA . ASN A 1 113 ? 23.104 -3.897 -10.694 1.00 51.41 113 ASN A CA 1
ATOM 886 C C . ASN A 1 113 ? 21.807 -3.727 -9.880 1.00 51.41 113 ASN A C 1
ATOM 888 O O . ASN A 1 113 ? 21.155 -2.688 -9.941 1.00 51.41 113 ASN A O 1
ATOM 892 N N . VAL A 1 114 ? 21.431 -4.766 -9.129 1.00 53.91 114 VAL A N 1
ATOM 893 C CA . VAL A 1 114 ? 20.123 -4.926 -8.454 1.00 53.91 114 VAL A CA 1
ATOM 894 C C . VAL A 1 114 ? 19.899 -3.913 -7.318 1.00 53.91 114 VAL A C 1
ATOM 896 O O . VAL A 1 114 ? 18.814 -3.845 -6.752 1.00 53.91 114 VAL A O 1
ATOM 899 N N . TYR A 1 115 ? 20.909 -3.111 -6.989 1.00 55.84 115 TYR A N 1
ATOM 900 C CA . TYR A 1 115 ? 20.879 -2.147 -5.899 1.00 55.84 115 TYR A CA 1
ATOM 901 C C . TYR A 1 115 ? 21.217 -0.764 -6.443 1.00 55.84 115 TYR A C 1
ATOM 903 O O . TYR A 1 115 ? 22.382 -0.475 -6.721 1.00 55.84 115 TYR A O 1
ATOM 911 N N . SER A 1 116 ? 20.209 0.099 -6.581 1.00 58.91 116 SER A N 1
ATOM 912 C CA . SER A 1 116 ? 20.469 1.503 -6.886 1.00 58.91 116 SER A CA 1
ATOM 913 C C . SER A 1 116 ? 20.719 2.250 -5.574 1.00 58.91 116 SER A C 1
ATOM 915 O O . SER A 1 116 ? 19.821 2.348 -4.737 1.00 58.91 116 SER A O 1
ATOM 917 N N . PRO A 1 117 ? 21.916 2.824 -5.354 1.00 57.56 117 PRO A N 1
ATOM 918 C CA . PRO A 1 117 ? 22.205 3.556 -4.120 1.00 57.56 117 PRO A CA 1
ATOM 919 C C . PRO A 1 117 ? 21.319 4.804 -3.945 1.00 57.56 117 PRO A C 1
ATOM 921 O O . PRO A 1 117 ? 21.240 5.345 -2.844 1.00 57.56 117 PRO A O 1
ATOM 924 N N . ASN A 1 118 ? 20.621 5.229 -5.004 1.00 65.12 118 ASN A N 1
ATOM 925 C CA . ASN A 1 118 ? 19.775 6.420 -5.029 1.00 65.12 118 ASN A CA 1
ATOM 926 C C . ASN A 1 118 ? 18.269 6.108 -4.914 1.00 65.12 118 ASN A C 1
ATOM 928 O O . ASN A 1 118 ? 17.441 7.011 -5.076 1.00 65.12 118 ASN A O 1
ATOM 932 N N . THR A 1 119 ? 17.880 4.856 -4.635 1.00 73.62 119 THR A N 1
ATOM 933 C CA . THR A 1 119 ? 16.467 4.478 -4.474 1.00 73.62 119 THR A CA 1
ATOM 934 C C . THR A 1 119 ? 15.824 5.258 -3.324 1.00 73.62 119 THR A C 1
ATOM 936 O O . THR A 1 119 ? 16.089 5.027 -2.141 1.00 73.62 119 THR A O 1
ATOM 939 N N . THR A 1 120 ? 14.933 6.190 -3.668 1.00 83.00 120 THR A N 1
ATOM 940 C CA . THR A 1 120 ? 14.178 6.982 -2.691 1.00 83.00 120 THR A CA 1
ATOM 941 C C . THR A 1 120 ? 12.852 6.294 -2.376 1.00 83.00 120 THR A C 1
ATOM 943 O O . THR A 1 120 ? 12.112 5.910 -3.284 1.00 83.00 120 THR A O 1
ATOM 946 N N . TYR A 1 121 ? 12.533 6.164 -1.085 1.00 88.06 121 TYR A N 1
ATOM 947 C CA . TYR A 1 121 ? 11.286 5.562 -0.608 1.00 88.06 121 TYR A CA 1
ATOM 948 C C . TYR A 1 121 ? 10.327 6.624 -0.071 1.00 88.06 121 TYR A C 1
ATOM 950 O O . TYR A 1 121 ? 10.674 7.404 0.821 1.00 88.06 121 TYR A O 1
ATOM 958 N N . LYS A 1 122 ? 9.096 6.612 -0.576 1.00 90.69 122 LYS A N 1
ATOM 959 C CA . LYS A 1 122 ? 7.976 7.431 -0.106 1.00 90.69 122 LYS A CA 1
ATOM 960 C C . LYS A 1 122 ? 7.013 6.591 0.734 1.00 90.69 122 LYS A C 1
ATOM 962 O O . LYS A 1 122 ? 7.061 5.361 0.724 1.00 90.69 122 LYS A O 1
ATOM 967 N N . LYS A 1 123 ? 6.183 7.271 1.527 1.00 93.25 123 LYS A N 1
ATOM 968 C CA . LYS A 1 123 ? 5.292 6.657 2.520 1.00 93.25 123 LYS A CA 1
ATOM 969 C C . LYS A 1 123 ? 3.891 7.238 2.394 1.00 93.25 123 LYS A C 1
ATOM 971 O O . LYS A 1 123 ? 3.751 8.460 2.362 1.00 93.25 123 LYS A O 1
ATOM 976 N N . HIS A 1 124 ? 2.896 6.363 2.382 1.00 94.62 124 HIS A N 1
ATOM 977 C CA . HIS A 1 124 ? 1.498 6.719 2.569 1.00 94.62 124 HIS A CA 1
ATOM 978 C C . HIS A 1 124 ? 0.999 6.072 3.852 1.00 94.62 124 HIS A C 1
ATOM 980 O O . HIS A 1 124 ? 1.109 4.856 4.013 1.00 94.62 124 HIS A O 1
ATOM 986 N N . ASP A 1 125 ? 0.489 6.906 4.751 1.00 96.19 125 ASP A N 1
ATOM 987 C CA . ASP A 1 125 ? -0.072 6.476 6.023 1.00 96.19 125 ASP A CA 1
ATOM 988 C C . ASP A 1 125 ? -1.592 6.513 5.896 1.00 96.19 125 ASP A C 1
ATOM 990 O O . ASP A 1 125 ? -2.159 7.473 5.372 1.00 96.19 125 ASP A O 1
ATOM 994 N N . PHE A 1 126 ? -2.239 5.452 6.350 1.00 96.75 126 PHE A N 1
ATOM 995 C CA . PHE A 1 126 ? -3.674 5.254 6.258 1.00 96.75 126 PHE A CA 1
ATOM 996 C C . PHE A 1 126 ? -4.220 4.888 7.628 1.00 96.75 126 PHE A C 1
ATOM 998 O O . PHE A 1 126 ? -3.532 4.250 8.419 1.00 96.75 126 PHE A O 1
ATOM 1005 N N . GLU A 1 127 ? -5.468 5.245 7.881 1.00 96.50 127 GLU A N 1
ATOM 1006 C CA . GLU A 1 127 ? -6.205 4.862 9.079 1.00 96.50 127 GLU A CA 1
ATOM 1007 C C . GLU A 1 127 ? -7.501 4.163 8.666 1.00 96.50 127 GLU A C 1
ATOM 1009 O O . GLU A 1 127 ? -8.234 4.648 7.802 1.00 96.50 127 GLU A O 1
ATOM 1014 N N . GLY A 1 128 ? -7.794 3.022 9.279 1.00 95.25 128 GLY A N 1
ATOM 1015 C CA . GLY A 1 128 ? -9.023 2.273 9.037 1.00 95.25 128 GLY A CA 1
ATOM 1016 C C . GLY A 1 128 ? -9.460 1.485 10.264 1.00 95.25 128 GLY A C 1
ATOM 1017 O O . GLY A 1 128 ? -8.834 1.559 11.322 1.00 95.25 128 GLY A O 1
ATOM 1018 N N . GLU A 1 129 ? -10.541 0.725 10.118 1.00 95.69 129 GLU A N 1
ATOM 1019 C CA . GLU A 1 129 ? -10.955 -0.254 11.126 1.00 95.69 129 GLU A CA 1
ATOM 1020 C C . GLU A 1 129 ? -9.867 -1.315 11.324 1.00 95.69 129 GLU A C 1
ATOM 1022 O O . GLU A 1 129 ? -9.129 -1.640 10.391 1.00 95.69 129 GLU A O 1
ATOM 1027 N N . HIS A 1 130 ? -9.763 -1.854 12.539 1.00 94.88 130 HIS A N 1
ATOM 1028 C CA . HIS A 1 130 ? -8.676 -2.759 12.921 1.00 94.88 130 HIS A CA 1
ATOM 1029 C C . HIS A 1 130 ? -8.585 -3.993 12.010 1.00 94.88 130 HIS A C 1
ATOM 1031 O O . HIS A 1 130 ? -7.527 -4.282 11.446 1.00 94.88 130 HIS A O 1
ATOM 1037 N N . GLU A 1 131 ? -9.713 -4.669 11.785 1.00 93.50 131 GLU A N 1
ATOM 1038 C CA . GLU A 1 131 ? -9.772 -5.863 10.937 1.00 93.50 131 GLU A CA 1
ATOM 1039 C C . GLU A 1 131 ? -9.413 -5.555 9.479 1.00 93.50 131 GLU A C 1
ATOM 1041 O O . GLU A 1 131 ? -8.673 -6.303 8.835 1.00 93.50 131 GLU A O 1
ATOM 1046 N N . ILE A 1 132 ? -9.883 -4.414 8.970 1.00 94.25 132 ILE A N 1
ATOM 1047 C CA . ILE A 1 132 ? -9.607 -3.961 7.606 1.00 94.25 132 ILE A CA 1
ATOM 1048 C C . ILE A 1 132 ? -8.125 -3.624 7.435 1.00 94.25 132 ILE A C 1
ATOM 1050 O O . ILE A 1 132 ? -7.503 -4.082 6.477 1.00 94.25 132 ILE A O 1
ATOM 1054 N N . ALA A 1 133 ? -7.538 -2.872 8.367 1.00 95.94 133 ALA A N 1
ATOM 1055 C CA . ALA A 1 133 ? -6.124 -2.511 8.333 1.00 95.94 133 ALA A CA 1
ATOM 1056 C C . ALA A 1 133 ? -5.225 -3.754 8.363 1.00 95.94 133 ALA A C 1
ATOM 1058 O O . ALA A 1 133 ? -4.310 -3.871 7.546 1.00 95.94 133 ALA A O 1
ATOM 1059 N N . LYS A 1 134 ? -5.520 -4.712 9.251 1.00 94.94 134 LYS A N 1
ATOM 1060 C CA . LYS A 1 134 ? -4.784 -5.977 9.341 1.00 94.94 134 LYS A CA 1
ATOM 1061 C C . LYS A 1 134 ? -4.882 -6.775 8.042 1.00 94.94 134 LYS A C 1
ATOM 1063 O O . LYS A 1 134 ? -3.860 -7.139 7.468 1.00 94.94 134 LYS A O 1
ATOM 1068 N N . LYS A 1 135 ? -6.096 -6.939 7.508 1.00 94.75 135 LYS A N 1
ATOM 1069 C CA . LYS A 1 135 ? -6.339 -7.634 6.236 1.00 94.75 135 LYS A CA 1
ATOM 1070 C C . LYS A 1 135 ? -5.593 -6.992 5.065 1.00 94.75 135 LYS A C 1
ATOM 1072 O O . LYS A 1 135 ? -5.048 -7.709 4.230 1.00 94.75 135 LYS A O 1
ATOM 1077 N N . ILE A 1 136 ? -5.549 -5.661 4.997 1.00 95.62 136 ILE A N 1
ATOM 1078 C CA . ILE A 1 136 ? -4.790 -4.930 3.972 1.00 95.62 136 ILE A CA 1
ATOM 1079 C C . ILE A 1 136 ? -3.295 -5.232 4.093 1.00 95.62 136 ILE A C 1
ATOM 1081 O O . ILE A 1 136 ? -2.663 -5.587 3.098 1.00 95.62 136 ILE A O 1
ATOM 1085 N N . VAL A 1 137 ? -2.736 -5.104 5.299 1.00 96.06 137 VAL A N 1
ATOM 1086 C CA . VAL A 1 137 ? -1.308 -5.328 5.554 1.00 96.06 137 VAL A CA 1
ATOM 1087 C C . VAL A 1 137 ? -0.912 -6.762 5.209 1.00 96.06 137 VAL A C 1
ATOM 1089 O O . VAL A 1 137 ? 0.084 -6.962 4.508 1.00 96.06 137 VAL A O 1
ATOM 1092 N N . ASP A 1 138 ? -1.702 -7.744 5.637 1.00 95.00 138 ASP A N 1
ATOM 1093 C CA . ASP A 1 138 ? -1.458 -9.160 5.362 1.00 95.00 138 ASP A CA 1
ATOM 1094 C C . ASP A 1 138 ? -1.550 -9.453 3.861 1.00 95.00 138 ASP A C 1
ATOM 1096 O O . ASP A 1 138 ? -0.649 -10.078 3.297 1.00 95.00 138 ASP A O 1
ATOM 1100 N N . ASN A 1 139 ? -2.578 -8.936 3.181 1.00 94.25 139 ASN A N 1
ATOM 1101 C CA . ASN A 1 139 ? -2.757 -9.129 1.743 1.00 94.25 139 ASN A CA 1
ATOM 1102 C C . ASN A 1 139 ? -1.588 -8.539 0.936 1.00 94.25 139 ASN A C 1
ATOM 1104 O O . ASN A 1 139 ? -0.973 -9.241 0.138 1.00 94.25 139 ASN A O 1
ATOM 1108 N N . VAL A 1 140 ? -1.220 -7.274 1.179 1.00 93.94 140 VAL A N 1
ATOM 1109 C CA . VAL A 1 140 ? -0.107 -6.626 0.460 1.00 93.94 140 VAL A CA 1
ATOM 1110 C C . VAL A 1 140 ? 1.204 -7.366 0.707 1.00 93.94 140 VAL A C 1
ATOM 1112 O O . VAL A 1 140 ? 1.947 -7.628 -0.235 1.00 93.94 140 VAL A O 1
ATOM 1115 N N . ASN A 1 141 ? 1.503 -7.738 1.953 1.00 93.62 141 ASN A N 1
ATOM 1116 C CA . ASN A 1 141 ? 2.735 -8.463 2.252 1.00 93.62 141 ASN A CA 1
ATOM 1117 C C . ASN A 1 141 ? 2.772 -9.849 1.607 1.00 93.62 141 ASN A C 1
ATOM 1119 O O . ASN A 1 141 ? 3.808 -10.204 1.048 1.00 93.62 141 ASN A O 1
ATOM 1123 N N . THR A 1 142 ? 1.652 -10.573 1.615 1.00 92.94 142 THR A N 1
ATOM 1124 C CA . THR A 1 142 ? 1.522 -11.871 0.939 1.00 92.94 142 THR A CA 1
ATOM 1125 C C . THR A 1 142 ? 1.806 -11.732 -0.554 1.00 92.94 142 THR A C 1
ATOM 1127 O O . THR A 1 142 ? 2.636 -12.462 -1.088 1.00 92.94 142 THR A O 1
ATOM 1130 N N . ILE A 1 143 ? 1.197 -10.748 -1.226 1.00 92.19 143 ILE A N 1
ATOM 1131 C CA . ILE A 1 143 ? 1.438 -10.491 -2.655 1.00 92.19 143 ILE A CA 1
ATOM 113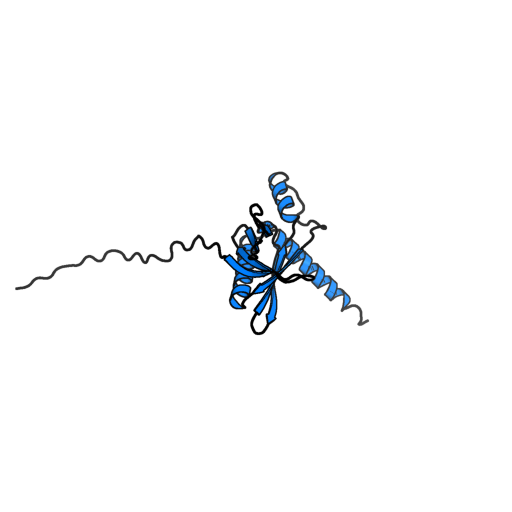2 C C . ILE A 1 143 ? 2.917 -10.184 -2.909 1.00 92.19 143 ILE A C 1
ATOM 1134 O O . ILE A 1 143 ? 3.521 -10.713 -3.842 1.00 92.19 143 ILE A O 1
ATOM 1138 N N . LEU A 1 144 ? 3.523 -9.341 -2.073 1.00 90.75 144 LEU A N 1
ATOM 1139 C CA . LEU A 1 144 ? 4.923 -8.972 -2.235 1.00 90.75 144 LEU A CA 1
ATOM 1140 C C . LEU A 1 144 ? 5.890 -10.145 -2.014 1.00 90.75 144 LEU A C 1
ATOM 1142 O O . LEU A 1 144 ? 6.935 -10.188 -2.670 1.00 90.75 144 LEU A O 1
ATOM 1146 N N . ASP A 1 145 ? 5.570 -11.063 -1.100 1.00 88.88 145 ASP A N 1
ATOM 1147 C CA . ASP A 1 145 ? 6.358 -12.275 -0.866 1.00 88.88 145 ASP A CA 1
ATOM 1148 C C . ASP A 1 145 ? 6.179 -13.284 -2.011 1.00 88.88 145 ASP A C 1
ATOM 1150 O O . ASP A 1 145 ? 7.178 -13.789 -2.520 1.00 88.88 145 ASP A O 1
ATOM 1154 N N . LEU A 1 146 ? 4.950 -13.490 -2.502 1.00 89.00 146 LEU A N 1
ATOM 1155 C CA . LEU A 1 146 ? 4.665 -14.352 -3.659 1.00 89.00 146 LEU A CA 1
ATOM 1156 C C . LEU A 1 146 ? 5.383 -13.881 -4.931 1.00 89.00 146 LEU A C 1
ATOM 1158 O O . LEU A 1 146 ? 5.906 -14.691 -5.691 1.00 89.00 146 LEU A O 1
ATOM 1162 N N . ARG A 1 147 ? 5.447 -12.563 -5.156 1.00 85.19 147 ARG A N 1
ATOM 1163 C CA . ARG A 1 147 ? 6.106 -11.973 -6.334 1.00 85.19 147 ARG A CA 1
ATOM 1164 C C . ARG A 1 147 ? 7.630 -11.920 -6.233 1.00 85.19 147 ARG A C 1
ATOM 1166 O O . ARG A 1 147 ? 8.277 -11.564 -7.215 1.00 85.19 147 ARG A O 1
ATOM 1173 N N . ASN A 1 148 ? 8.210 -12.188 -5.060 1.00 80.75 148 ASN A N 1
ATOM 1174 C CA . ASN A 1 148 ? 9.637 -11.988 -4.789 1.00 80.75 148 ASN A CA 1
ATOM 1175 C C . ASN A 1 148 ? 10.152 -10.615 -5.287 1.00 80.75 148 ASN A C 1
ATOM 1177 O O . ASN A 1 148 ? 11.190 -10.513 -5.950 1.00 80.75 148 ASN A O 1
ATOM 1181 N N . SER A 1 149 ? 9.381 -9.552 -5.014 1.00 73.81 149 SER A N 1
ATOM 1182 C CA . SER A 1 149 ? 9.611 -8.217 -5.587 1.00 73.81 149 SER A CA 1
ATOM 1183 C C . SER A 1 149 ? 11.038 -7.714 -5.299 1.00 73.81 149 SER A C 1
ATOM 1185 O O . SER A 1 149 ? 11.441 -7.659 -4.129 1.00 73.81 149 SER A O 1
ATOM 1187 N N . PRO A 1 150 ? 11.825 -7.296 -6.315 1.00 75.19 150 PRO A N 1
ATOM 1188 C CA . PRO A 1 150 ? 13.162 -6.754 -6.078 1.00 75.19 150 PRO A CA 1
ATOM 1189 C C . PRO A 1 150 ? 13.165 -5.515 -5.188 1.00 75.19 150 PRO A C 1
ATOM 1191 O O . PRO A 1 150 ? 14.048 -5.412 -4.340 1.00 75.19 150 PRO A O 1
ATOM 1194 N N . CYS A 1 151 ? 12.135 -4.665 -5.283 1.00 82.00 151 CYS A N 1
ATOM 1195 C CA . CYS A 1 151 ? 11.995 -3.475 -4.442 1.00 82.00 151 CYS A CA 1
ATOM 1196 C C . CYS A 1 151 ? 11.922 -3.861 -2.962 1.00 82.00 151 CYS A C 1
ATOM 1198 O O . CYS A 1 151 ? 12.584 -3.267 -2.113 1.00 82.00 151 CYS A O 1
ATOM 1200 N N . ARG A 1 152 ? 11.166 -4.922 -2.646 1.00 83.38 152 ARG A N 1
ATOM 1201 C CA . ARG A 1 152 ? 11.072 -5.474 -1.288 1.00 83.38 152 ARG A CA 1
ATOM 1202 C C . ARG A 1 152 ? 12.405 -6.036 -0.809 1.00 83.38 152 ARG A C 1
ATOM 1204 O O . ARG A 1 152 ? 12.761 -5.809 0.346 1.00 83.38 152 ARG A O 1
ATOM 1211 N N . ARG A 1 153 ? 13.146 -6.756 -1.658 1.00 82.25 153 ARG A N 1
ATOM 1212 C CA . ARG A 1 153 ? 14.468 -7.301 -1.291 1.00 82.25 153 ARG A CA 1
ATOM 1213 C C . ARG A 1 153 ? 15.467 -6.187 -0.992 1.00 82.25 153 ARG A C 1
ATOM 1215 O O . ARG A 1 153 ? 16.068 -6.193 0.078 1.00 82.25 153 ARG A O 1
ATOM 1222 N N . GLU A 1 154 ? 15.576 -5.206 -1.884 1.00 81.06 154 GLU A N 1
ATOM 1223 C CA . GLU A 1 154 ? 16.440 -4.040 -1.695 1.00 81.06 154 GLU A CA 1
ATOM 1224 C C . GLU A 1 154 ? 16.063 -3.281 -0.418 1.00 81.06 154 GLU A C 1
ATOM 1226 O O . GLU A 1 154 ? 16.921 -2.995 0.420 1.00 81.06 154 GLU A O 1
ATOM 1231 N N . TYR A 1 155 ? 14.769 -3.025 -0.211 1.00 82.62 155 TYR A N 1
ATOM 1232 C CA . TYR A 1 155 ? 14.286 -2.356 0.990 1.00 82.62 155 TYR A CA 1
ATOM 1233 C C . TYR A 1 155 ? 14.614 -3.132 2.271 1.00 82.62 155 TYR A C 1
ATOM 1235 O O . TYR A 1 155 ? 15.045 -2.518 3.251 1.00 82.62 155 TYR A O 1
ATOM 1243 N N . LYS A 1 156 ? 14.463 -4.466 2.278 1.00 83.25 156 LYS A N 1
ATOM 1244 C CA . LYS A 1 156 ? 14.852 -5.319 3.416 1.00 83.25 156 LYS A CA 1
ATOM 1245 C C . LYS A 1 156 ? 16.345 -5.169 3.723 1.00 83.25 156 LYS A C 1
ATOM 1247 O O . LYS A 1 156 ? 16.684 -4.874 4.867 1.00 83.25 156 LYS A O 1
ATOM 1252 N N . THR A 1 157 ? 17.217 -5.256 2.717 1.00 79.88 157 THR A N 1
ATOM 1253 C CA . THR A 1 157 ? 18.670 -5.080 2.891 1.00 79.88 157 THR A CA 1
ATOM 1254 C C . THR A 1 157 ? 19.027 -3.681 3.400 1.00 79.88 157 THR A C 1
ATOM 1256 O O . THR A 1 157 ? 19.850 -3.540 4.304 1.00 79.88 157 THR A O 1
ATOM 1259 N N . VAL A 1 158 ? 18.399 -2.622 2.874 1.00 75.25 158 VAL A N 1
ATOM 1260 C CA . VAL A 1 158 ? 18.626 -1.240 3.340 1.00 75.25 158 VAL A CA 1
ATOM 1261 C C . VAL A 1 158 ? 18.151 -1.056 4.784 1.00 75.25 158 VAL A C 1
ATOM 1263 O O . VAL A 1 158 ? 18.842 -0.425 5.590 1.00 75.25 158 VAL A O 1
ATOM 1266 N N . LYS A 1 159 ? 16.982 -1.604 5.134 1.00 75.75 159 LYS A N 1
ATOM 1267 C CA . LYS A 1 159 ? 16.432 -1.559 6.496 1.00 75.75 159 LYS A CA 1
ATOM 1268 C C . LYS A 1 159 ? 17.343 -2.296 7.481 1.00 75.75 159 LYS A C 1
ATOM 1270 O O . LYS A 1 159 ? 17.586 -1.781 8.571 1.00 75.75 159 LYS A O 1
ATOM 1275 N N . GLU A 1 160 ? 17.888 -3.443 7.084 1.00 69.62 160 GLU A N 1
ATOM 1276 C CA . GLU A 1 160 ? 18.829 -4.228 7.882 1.00 69.62 160 GLU A CA 1
ATOM 1277 C C . GLU A 1 160 ? 20.171 -3.510 8.077 1.00 69.62 160 GLU A C 1
ATOM 1279 O O . GLU A 1 160 ? 20.616 -3.362 9.215 1.00 69.62 160 GLU A O 1
ATOM 1284 N N . LYS A 1 161 ? 20.767 -2.957 7.010 1.00 64.44 161 LYS A N 1
ATOM 1285 C CA . LYS A 1 161 ? 22.003 -2.157 7.101 1.00 64.44 161 LYS A CA 1
ATOM 1286 C C . LYS A 1 161 ? 21.842 -0.981 8.067 1.00 64.44 161 LYS A C 1
ATOM 1288 O O . LYS A 1 161 ? 22.677 -0.789 8.947 1.00 64.44 161 LYS A O 1
ATOM 1293 N N . LYS A 1 162 ? 20.726 -0.243 7.987 1.00 61.69 162 LYS A N 1
ATOM 1294 C CA . LYS A 1 162 ? 20.423 0.852 8.931 1.00 61.69 162 LYS A CA 1
ATOM 1295 C C . LYS A 1 162 ? 20.279 0.370 10.378 1.00 61.69 162 LYS A C 1
ATOM 1297 O O . LYS A 1 162 ? 20.632 1.107 11.297 1.00 61.69 162 LYS A O 1
ATOM 1302 N N . LEU A 1 163 ? 19.770 -0.841 10.601 1.00 58.88 163 LEU A N 1
ATOM 1303 C CA . LEU A 1 163 ? 19.660 -1.423 11.938 1.00 58.88 163 LEU A CA 1
ATOM 1304 C C . LEU A 1 163 ? 21.031 -1.849 12.489 1.00 58.88 163 LEU A C 1
ATOM 1306 O O . LEU A 1 163 ? 21.318 -1.585 13.657 1.00 58.88 163 LEU A O 1
ATOM 1310 N N . GLN A 1 164 ? 21.888 -2.446 11.657 1.00 57.97 164 GLN A N 1
ATOM 1311 C CA . GLN A 1 164 ? 23.244 -2.855 12.036 1.00 57.97 164 GLN A CA 1
ATOM 1312 C C . GLN A 1 164 ? 24.126 -1.648 12.383 1.00 57.97 164 GLN A C 1
ATOM 1314 O O . GLN A 1 164 ? 24.775 -1.652 13.427 1.00 57.97 164 GLN A O 1
ATOM 1319 N N . THR A 1 165 ? 24.064 -0.567 11.596 1.00 59.41 165 THR A N 1
ATOM 1320 C CA . THR A 1 165 ? 24.813 0.665 11.888 1.00 59.41 165 THR A CA 1
ATOM 1321 C C . THR A 1 165 ? 24.384 1.297 13.219 1.00 59.41 165 THR A C 1
ATOM 1323 O O . THR A 1 165 ? 25.229 1.749 13.985 1.00 59.41 165 THR A O 1
ATOM 1326 N N . ARG A 1 166 ? 23.087 1.265 13.568 1.00 56.94 166 ARG A N 1
ATOM 1327 C CA . ARG A 1 166 ? 22.608 1.746 14.881 1.00 56.94 166 ARG A CA 1
ATOM 1328 C C . ARG A 1 166 ? 23.103 0.892 16.051 1.00 56.94 166 ARG A C 1
ATOM 1330 O O . ARG A 1 166 ? 23.360 1.441 17.116 1.00 56.94 166 ARG A O 1
ATOM 1337 N N . ARG A 1 167 ? 23.250 -0.423 15.864 1.00 57.66 167 ARG A N 1
ATOM 1338 C CA . ARG A 1 167 ? 23.786 -1.330 16.894 1.00 57.66 167 ARG A CA 1
ATOM 1339 C C . ARG A 1 167 ? 25.290 -1.134 17.106 1.00 57.66 167 ARG A C 1
ATOM 1341 O O . ARG A 1 167 ? 25.737 -1.139 18.246 1.00 57.66 167 ARG A O 1
ATOM 1348 N N . SER A 1 168 ? 26.053 -0.869 16.044 1.00 49.44 168 SER A N 1
ATOM 1349 C CA . SER A 1 168 ? 27.512 -0.681 16.128 1.00 49.44 168 SER A CA 1
ATOM 1350 C C . SER A 1 168 ? 27.970 0.589 16.859 1.00 49.44 168 SER A C 1
ATOM 1352 O O . SER A 1 168 ? 29.131 0.672 17.250 1.00 49.44 168 SER A O 1
ATOM 1354 N N . PHE A 1 169 ? 27.089 1.575 17.063 1.00 53.94 169 PHE A N 1
ATOM 1355 C CA . PHE A 1 169 ? 27.403 2.757 17.881 1.00 53.94 169 PHE A CA 1
ATOM 1356 C C . PHE A 1 169 ? 27.199 2.529 19.381 1.00 53.94 169 PHE A C 1
ATOM 1358 O O . PHE A 1 169 ? 27.677 3.328 20.178 1.00 53.94 169 PHE A O 1
ATOM 1365 N N . HIS A 1 170 ? 26.511 1.458 19.783 1.00 51.41 170 HIS A N 1
ATOM 1366 C CA . HIS A 1 170 ? 26.244 1.199 21.198 1.00 51.41 170 HIS A CA 1
ATOM 1367 C C . HIS A 1 170 ? 27.362 0.397 21.883 1.00 51.41 170 HIS A C 1
ATOM 1369 O O . HIS A 1 170 ? 27.479 0.416 23.100 1.00 51.41 170 HIS A O 1
ATOM 1375 N N . THR A 1 171 ? 28.226 -0.269 21.115 1.00 51.69 171 THR A N 1
ATOM 1376 C CA . THR A 1 171 ? 29.304 -1.121 21.642 1.00 51.69 171 THR A CA 1
ATOM 1377 C C . THR A 1 171 ? 30.656 -0.414 21.775 1.00 51.69 171 THR A C 1
ATOM 1379 O O . THR A 1 171 ? 31.650 -1.078 22.038 1.00 51.69 171 THR A O 1
ATOM 1382 N N . ARG A 1 172 ? 30.735 0.912 21.582 1.00 50.00 172 ARG A N 1
ATOM 1383 C CA . ARG A 1 172 ? 32.002 1.673 21.666 1.00 50.00 172 ARG A CA 1
ATOM 1384 C C . ARG A 1 172 ? 32.144 2.557 22.910 1.00 50.00 172 ARG A C 1
ATOM 1386 O O . ARG A 1 172 ? 33.035 3.392 22.940 1.00 50.00 172 ARG A O 1
ATOM 1393 N N . HIS A 1 173 ? 31.275 2.405 23.911 1.00 46.53 173 HIS A N 1
ATOM 1394 C CA . HIS A 1 173 ? 31.306 3.229 25.130 1.00 46.53 173 HIS A CA 1
ATOM 1395 C C . HIS A 1 173 ? 31.551 2.419 26.416 1.00 46.53 173 HIS A C 1
ATOM 1397 O O . HIS A 1 173 ? 31.137 2.825 27.500 1.00 46.53 173 HIS A O 1
ATOM 1403 N N . LEU A 1 174 ? 32.210 1.266 26.281 1.00 47.19 174 LEU A N 1
ATOM 1404 C CA . LEU A 1 174 ? 32.724 0.445 27.377 1.00 47.19 174 LEU A CA 1
ATOM 1405 C C . LEU A 1 174 ? 34.135 -0.021 27.002 1.00 47.19 174 LEU A C 1
ATOM 1407 O O . LEU A 1 174 ? 34.338 -1.155 26.574 1.00 47.19 174 LEU A O 1
ATOM 1411 N N . SER A 1 175 ? 35.088 0.899 27.091 1.00 39.06 175 SER A N 1
ATOM 1412 C CA . SER A 1 175 ? 36.528 0.627 27.083 1.00 39.06 175 SER A CA 1
ATOM 1413 C C . SER A 1 175 ? 37.230 1.755 27.810 1.00 39.06 175 SER A C 1
ATOM 1415 O O . SER A 1 175 ? 36.926 2.911 27.432 1.00 39.06 175 SER A O 1
#

Secondary structure (DSSP, 8-state):
------------------------EEEEEEEE-SSS--EEEEEEE-SSEEEEEE-S--TT-SS-----EEEEGGGEEEEEEEEE-SS-EEEEEEE-TTHHHHHHGGGT-S---S--TT---EEEEEEE-HHHHHHHHHHHHHHHHHTT-HHHHHHHHHHHHHHHHHHHTTTTS--

Radius of gyration: 24.13 Å; chains: 1; bounding box: 84×80×50 Å

Sequence (175 aa):
MNTVIEGNKGFGFQSGAVADASQDKLYRVQLLHKVRANTPVQLGITLDTIEVVPLVPNKHAFWARPKYFLHSMNSVAWCQILEEKSSKTTFRIVYSPNHDAAFSDRNNAGNVNVYSPNTTYKKHDFEGEHEIAKKIVDNVNTILDLRNSPCRREYKTVKEKKLQTRRSFHTRHLS

pLDDT: mean 73.74, std 20.68, range [31.72, 97.75]

Foldseek 3Di:
DDDDDDDDDDDDDPPPDDDVPDPQPWDWWWWDDDPDDTFTWTWGDDLFKIWTFTPDPPVPPPPDDRRPDIDTLLQWAAKAWDDDDPFKTKIKTKGFPCRVVVVVCCVPDVDDDLADVPGDIDMIMIMDGPVRSVVVRVVSVVSCVVVVRSSNVNVVVVVVVVVVVVVVVVPPPPD

InterPro domains:
  IPR008828 TORC2 component Sin1/Avo1 [PTHR13335] (21-149)
  IPR011993 PH-like domain superfamily [G3DSA:2.30.29.30] (14-150)
  IPR031313 SAPK-interacting protein 1, Pleckstrin-homology domain [PF16979] (23-145)

Organism: NCBI:txid116150